Protein AF-A0A916K8A8-F1 (afdb_monomer)

Solvent-accessible surface area (backbone atoms only — not comparable to full-atom values): 7191 Å² total; per-residue (Å²): 126,72,66,60,60,49,51,48,56,54,50,53,50,51,51,52,51,52,52,49,54,54,52,52,52,56,24,55,77,69,72,49,72,82,40,69,67,57,55,52,51,51,42,49,50,52,21,52,49,33,42,47,67,52,49,64,78,39,65,62,61,50,69,34,73,69,28,44,50,48,52,54,56,27,52,56,50,29,48,55,53,44,55,52,49,47,51,51,50,50,52,51,47,57,72,73,46,74,82,50,99,59,81,53,70,63,57,57,50,50,48,53,50,50,59,57,33,42,44,25,52,44,39,31,57,49,50,68,73,78,107

Organism: NCBI:txid2048548

Sequence (131 aa):
MKKTFYVQGWILLCIAVIVFIIVTWTDVQTGNFLSKGNLLMLVILLGGGLQLFTWRNDERAKKDEMGKHIVYRSSLLSYRILVVALFALWLIDRHLYNRTNEFGNEMLFTGFCISLIILPAYQFILSKRYR

Foldseek 3Di:
DVVVVLVVLVVVLVVLVVVLVVVCVVCVVVVNNDDLVSLLSVLLSLLSVLQCVLCVPPVVCCVDPVNVVLLVVLVVVLVVVLVVLLVVLVVVQCVPVVDDPPSPPVSVSVSVSSSSRSRSVSSSVSSVVVD

Mean predicted aligned error: 10.13 Å

Secondary structure (DSSP, 8-state):
-HHHHHHHHHHHHHHHHHHHHHHHHHHHHTT-TT-HHHHHHHHHHHHHHHHHHHHTT-HHHHHSHHHHHHHHHHHHHHHHHHHHHHHHHHHHHHHH-TT--S--HHHHHHHHHHHHHHHHHHHHHHHHHH-

Structure (mmCIF, N/CA/C/O backbone):
data_AF-A0A916K8A8-F1
#
_entry.id   AF-A0A916K8A8-F1
#
loop_
_atom_site.group_PDB
_atom_site.id
_atom_site.type_symbol
_atom_site.label_atom_id
_atom_site.label_alt_id
_atom_site.label_comp_id
_atom_site.label_asym_id
_atom_site.label_entity_id
_atom_site.label_seq_id
_atom_site.pdbx_PDB_ins_code
_atom_site.Cartn_x
_atom_site.Cartn_y
_atom_site.Cartn_z
_atom_site.occupancy
_atom_site.B_iso_or_equiv
_atom_site.auth_seq_id
_atom_site.auth_comp_id
_atom_site.auth_asym_id
_atom_site.auth_atom_id
_atom_site.pdbx_PDB_model_num
ATOM 1 N N . MET A 1 1 ? -9.010 12.263 26.532 1.00 46.75 1 MET A N 1
ATOM 2 C CA . MET A 1 1 ? -7.947 11.466 25.872 1.00 46.75 1 MET A CA 1
ATOM 3 C C . MET A 1 1 ? -8.345 10.773 24.552 1.00 46.75 1 MET A C 1
ATOM 5 O O . MET A 1 1 ? -7.466 10.220 23.915 1.00 46.75 1 MET A O 1
ATOM 9 N N . LYS A 1 2 ? -9.614 10.789 24.089 1.00 44.16 2 LYS A N 1
ATOM 10 C CA . LYS A 1 2 ? -10.035 10.094 22.842 1.00 44.16 2 LYS A CA 1
ATOM 11 C C . LYS A 1 2 ? -9.853 10.900 21.542 1.00 44.16 2 LYS A C 1
ATOM 13 O O . LYS A 1 2 ? -9.603 10.317 20.496 1.00 44.16 2 LYS A O 1
ATOM 18 N N . LYS A 1 3 ? -9.963 12.235 21.591 1.00 50.09 3 LYS A N 1
ATOM 19 C CA . LYS A 1 3 ? -9.777 13.101 20.407 1.00 50.09 3 LYS A CA 1
ATOM 20 C C . LYS A 1 3 ? -8.312 13.195 19.964 1.00 50.09 3 LYS A C 1
ATOM 22 O O . LYS A 1 3 ? -8.050 13.306 18.777 1.00 50.09 3 LYS A O 1
ATOM 27 N N . THR A 1 4 ? -7.369 13.106 20.899 1.00 51.91 4 THR A N 1
ATOM 28 C CA . THR A 1 4 ? -5.930 13.259 20.637 1.00 51.91 4 THR A CA 1
ATOM 29 C C . THR A 1 4 ? -5.366 12.141 19.757 1.00 51.91 4 THR A C 1
ATOM 31 O O . THR A 1 4 ? -4.628 12.437 18.827 1.00 51.91 4 THR A O 1
ATOM 34 N N . PHE A 1 5 ? -5.784 10.888 19.962 1.00 55.44 5 PHE A N 1
ATOM 35 C CA . PHE A 1 5 ? -5.292 9.743 19.175 1.00 55.44 5 PHE A CA 1
ATOM 36 C C . PHE A 1 5 ? -5.865 9.700 17.743 1.00 55.44 5 PHE A C 1
ATOM 38 O O . PHE A 1 5 ? -5.195 9.290 16.798 1.00 55.44 5 PHE A O 1
ATOM 45 N N . TYR A 1 6 ? -7.102 10.179 17.560 1.00 59.34 6 TYR A N 1
ATOM 46 C CA . TYR A 1 6 ? -7.699 10.388 16.235 1.00 59.34 6 TYR A CA 1
ATOM 47 C C . TYR A 1 6 ? -6.943 11.468 15.455 1.00 59.34 6 TYR A C 1
ATOM 49 O O . TYR A 1 6 ? -6.569 11.265 14.303 1.00 59.34 6 TYR A O 1
ATOM 57 N N . VAL A 1 7 ? -6.673 12.596 16.113 1.00 63.94 7 VAL A N 1
ATOM 58 C CA . VAL A 1 7 ? -5.930 13.717 15.532 1.00 63.94 7 VAL A CA 1
ATOM 59 C C . VAL A 1 7 ? -4.502 13.290 15.164 1.00 63.94 7 VAL A C 1
ATOM 61 O O . VAL A 1 7 ? -4.040 13.636 14.086 1.00 63.94 7 VAL A O 1
ATOM 64 N N . GLN A 1 8 ? -3.845 12.447 15.967 1.00 70.44 8 GLN A N 1
ATOM 65 C CA . GLN A 1 8 ? -2.503 11.924 15.672 1.00 70.44 8 GLN A CA 1
ATOM 66 C C . GLN A 1 8 ? -2.433 11.074 14.391 1.00 70.44 8 GLN A C 1
ATOM 68 O O . GLN A 1 8 ? -1.524 11.275 13.591 1.00 70.44 8 GLN A O 1
ATOM 73 N N . GLY A 1 9 ? -3.390 10.167 14.154 1.00 72.31 9 GLY A N 1
ATOM 74 C CA . G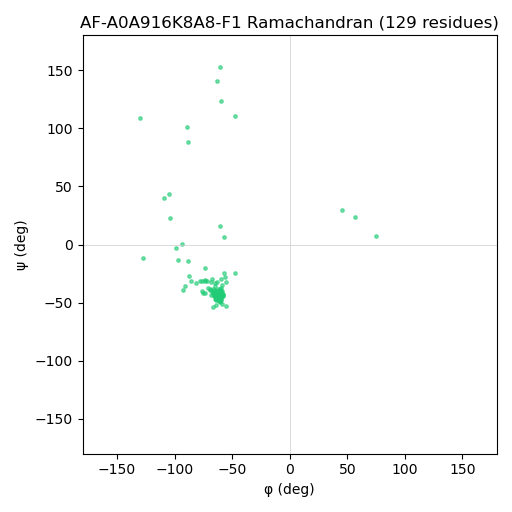LY A 1 9 ? -3.398 9.333 12.941 1.00 72.31 9 GLY A CA 1
ATOM 75 C C . GLY A 1 9 ? -3.599 10.143 11.655 1.00 72.31 9 GLY A C 1
ATOM 76 O O . GLY A 1 9 ? -2.911 9.920 10.661 1.00 72.31 9 GLY A O 1
ATOM 77 N N . TRP A 1 10 ? -4.490 11.135 11.695 1.00 74.88 10 TRP A N 1
ATOM 78 C CA . TRP A 1 10 ? -4.699 12.057 10.576 1.00 74.88 10 TRP A CA 1
ATOM 79 C C . TRP A 1 10 ? -3.517 13.001 10.362 1.00 74.88 10 TRP A C 1
ATOM 81 O O . TRP A 1 10 ? -3.139 13.231 9.220 1.00 74.88 10 TRP A O 1
ATOM 91 N N . ILE A 1 11 ? -2.892 13.498 11.436 1.00 81.00 11 ILE A N 1
ATOM 92 C CA . ILE A 1 11 ? -1.676 14.317 11.345 1.00 81.00 11 ILE A CA 1
ATOM 93 C C . ILE A 1 11 ? -0.553 13.532 10.665 1.00 81.00 11 ILE A C 1
ATOM 95 O O . ILE A 1 11 ? 0.070 14.057 9.748 1.00 81.00 11 ILE A O 1
ATOM 99 N N . LEU A 1 12 ? -0.319 12.276 11.057 1.00 82.00 12 LEU A N 1
ATOM 100 C CA . LEU A 1 12 ? 0.713 11.439 10.438 1.00 82.00 12 LEU A CA 1
ATOM 101 C C . LEU A 1 12 ? 0.440 11.192 8.951 1.00 82.00 12 LEU A C 1
ATOM 103 O O . LEU A 1 12 ? 1.366 11.267 8.147 1.00 82.00 12 LEU A O 1
ATOM 107 N N . LEU A 1 13 ? -0.820 10.958 8.570 1.00 82.25 13 LEU A N 1
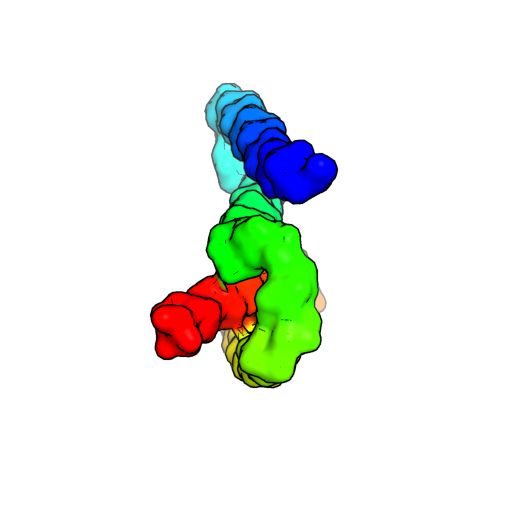ATOM 108 C CA . LEU A 1 13 ? -1.185 10.808 7.163 1.00 82.25 13 LEU A CA 1
ATOM 109 C C . LEU A 1 13 ? -0.982 12.114 6.384 1.00 82.25 13 LEU A C 1
ATOM 111 O O . LEU A 1 13 ? -0.412 12.084 5.299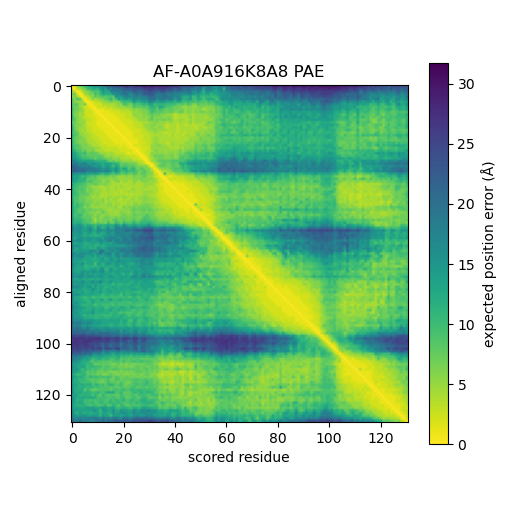 1.00 82.25 13 LEU A O 1
ATOM 115 N N . CYS A 1 14 ? -1.377 13.261 6.941 1.00 82.38 14 CYS A N 1
ATOM 116 C CA . CYS A 1 14 ? -1.137 14.564 6.320 1.00 82.38 14 CYS A CA 1
ATOM 117 C C . CYS A 1 14 ? 0.360 14.842 6.139 1.00 82.38 14 CYS A C 1
ATOM 119 O O . CYS A 1 14 ? 0.767 15.285 5.070 1.00 82.38 14 CYS A O 1
ATOM 121 N N . ILE A 1 15 ? 1.187 14.531 7.143 1.00 86.44 15 ILE A N 1
ATOM 122 C CA . ILE A 1 15 ? 2.649 14.646 7.045 1.00 86.44 15 ILE A CA 1
ATOM 123 C C . ILE A 1 15 ? 3.170 13.749 5.918 1.00 86.44 15 ILE A C 1
ATOM 125 O O . ILE A 1 15 ? 3.921 14.218 5.069 1.00 86.44 15 ILE A O 1
ATOM 129 N N . ALA A 1 16 ? 2.736 12.488 5.857 1.00 83.12 16 ALA A N 1
ATOM 130 C CA . ALA A 1 16 ? 3.157 11.562 4.808 1.00 83.12 16 ALA A CA 1
ATOM 131 C C . ALA A 1 16 ? 2.762 12.046 3.398 1.00 83.12 16 ALA A C 1
ATOM 133 O O . ALA A 1 16 ? 3.555 11.919 2.466 1.00 83.12 16 ALA A O 1
ATOM 134 N N . VAL A 1 17 ? 1.577 12.650 3.240 1.00 85.31 17 VAL A N 1
ATOM 135 C CA . VAL A 1 17 ? 1.131 13.252 1.970 1.00 85.31 17 VAL A CA 1
ATOM 136 C C . VAL A 1 17 ? 1.988 14.462 1.598 1.00 85.31 17 VAL A C 1
ATOM 138 O O . VAL A 1 17 ? 2.383 14.591 0.444 1.00 85.31 17 VAL A O 1
ATOM 141 N N . ILE A 1 18 ? 2.324 15.327 2.559 1.00 86.25 18 ILE A N 1
ATOM 142 C CA . ILE A 1 18 ? 3.192 16.488 2.314 1.00 86.25 18 ILE A CA 1
ATOM 143 C C . ILE A 1 18 ? 4.578 16.030 1.852 1.00 86.25 18 ILE A C 1
ATOM 145 O O . ILE A 1 18 ? 5.087 16.543 0.858 1.00 86.25 18 ILE A O 1
ATOM 149 N N . VAL A 1 19 ? 5.167 15.031 2.516 1.00 86.50 19 VAL A N 1
ATOM 150 C CA . VAL A 1 19 ? 6.461 14.465 2.100 1.00 86.50 19 VAL A CA 1
ATOM 151 C C . VAL A 1 19 ? 6.363 13.882 0.688 1.00 86.50 19 VAL A C 1
ATOM 153 O O . VAL A 1 19 ? 7.247 14.128 -0.126 1.00 86.50 19 VAL A O 1
ATOM 156 N N . PHE A 1 20 ? 5.275 13.182 0.354 1.00 85.31 20 PHE A N 1
ATOM 157 C CA . PHE A 1 20 ? 5.068 12.648 -0.996 1.00 85.31 20 PHE A CA 1
ATOM 158 C C . PHE A 1 20 ? 4.979 13.748 -2.061 1.00 85.31 20 PHE A C 1
ATOM 160 O O . PHE A 1 20 ? 5.567 13.614 -3.132 1.00 85.31 20 PHE A O 1
ATOM 167 N N . ILE A 1 21 ? 4.300 14.859 -1.768 1.00 83.75 21 ILE A N 1
ATOM 168 C CA . ILE A 1 21 ? 4.228 16.014 -2.676 1.00 83.75 21 ILE A CA 1
ATOM 169 C C . ILE A 1 21 ? 5.619 16.626 -2.883 1.00 83.75 21 ILE A C 1
ATOM 171 O O . ILE A 1 21 ? 5.978 16.950 -4.009 1.00 83.75 21 ILE A O 1
ATOM 175 N N . ILE A 1 22 ? 6.425 16.744 -1.824 1.00 84.62 22 ILE A N 1
ATOM 176 C CA . ILE A 1 22 ? 7.789 17.285 -1.921 1.00 84.62 22 ILE A CA 1
ATOM 177 C C . ILE A 1 22 ? 8.673 16.378 -2.787 1.00 84.62 22 ILE A C 1
ATOM 179 O O . ILE A 1 22 ? 9.345 16.873 -3.688 1.00 84.62 22 ILE A O 1
ATOM 183 N N . VAL A 1 23 ? 8.640 15.063 -2.556 1.00 82.44 23 VAL A N 1
ATOM 184 C CA . VAL A 1 23 ? 9.445 14.086 -3.312 1.00 82.44 23 VAL A CA 1
ATOM 185 C C . VAL A 1 23 ? 9.016 14.023 -4.780 1.00 82.44 23 VAL A C 1
ATOM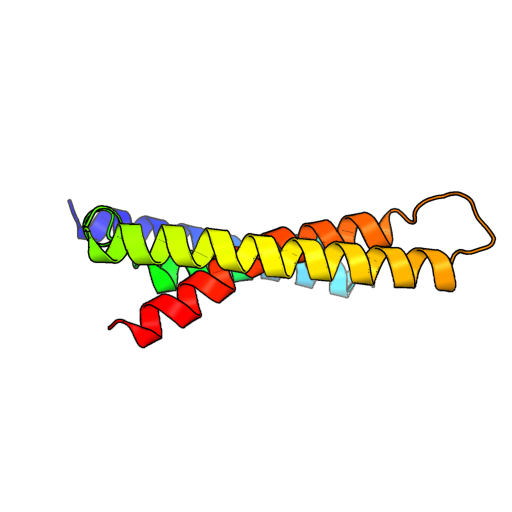 187 O O . VAL A 1 23 ? 9.848 14.057 -5.683 1.00 82.44 23 VAL A O 1
ATOM 190 N N . THR A 1 24 ? 7.711 13.996 -5.052 1.00 80.69 24 THR A N 1
ATOM 191 C CA . THR A 1 24 ? 7.216 14.008 -6.438 1.00 80.69 24 THR A CA 1
ATOM 192 C C . THR A 1 24 ? 7.562 15.312 -7.148 1.00 80.69 24 THR A C 1
ATOM 194 O O . THR A 1 24 ? 7.914 15.288 -8.324 1.00 80.69 24 THR A O 1
ATOM 197 N N . TRP A 1 25 ? 7.542 16.443 -6.441 1.00 80.94 25 TRP A N 1
ATOM 198 C CA . TRP A 1 25 ? 7.978 17.723 -6.989 1.00 80.94 25 TRP A CA 1
ATOM 199 C C . TRP A 1 25 ? 9.466 17.724 -7.360 1.00 80.94 25 TRP A C 1
ATOM 201 O O . TRP A 1 25 ? 9.821 18.168 -8.452 1.00 80.94 25 TRP A O 1
ATOM 211 N N . THR A 1 26 ? 10.341 17.194 -6.499 1.00 81.31 26 THR A N 1
ATOM 212 C CA . THR A 1 26 ? 11.778 17.080 -6.810 1.00 81.31 26 THR A CA 1
ATOM 213 C C . THR A 1 26 ? 12.048 16.126 -7.973 1.00 81.31 26 THR A C 1
ATOM 215 O O . THR A 1 26 ? 12.941 16.378 -8.786 1.00 81.31 26 THR A O 1
ATOM 218 N N . ASP A 1 27 ? 11.239 15.077 -8.107 1.00 80.06 27 ASP A N 1
ATOM 219 C CA . ASP A 1 27 ? 11.384 14.074 -9.165 1.00 80.06 27 ASP A CA 1
ATOM 220 C C . ASP A 1 27 ? 10.881 14.564 -10.529 1.00 80.06 27 ASP A C 1
ATOM 222 O O . ASP A 1 27 ? 11.453 14.211 -11.561 1.00 80.06 27 ASP A O 1
ATOM 226 N N . VAL A 1 28 ? 9.865 15.436 -10.554 1.00 77.56 28 VAL A N 1
ATOM 227 C CA . VAL A 1 28 ? 9.447 16.147 -11.777 1.00 77.56 28 VAL A CA 1
ATOM 228 C C . VAL A 1 28 ? 10.582 17.029 -12.296 1.00 77.56 28 VAL A C 1
ATOM 230 O O . VAL A 1 28 ? 10.857 17.027 -13.493 1.00 77.56 28 VAL A O 1
ATOM 233 N N . GLN A 1 29 ? 11.274 17.742 -11.405 1.00 79.75 29 GLN A N 1
ATOM 234 C CA . GLN A 1 29 ? 12.389 18.624 -11.778 1.00 79.75 29 GLN A CA 1
ATOM 235 C C . GLN A 1 29 ? 13.606 17.848 -12.307 1.00 79.75 29 GLN A C 1
ATOM 237 O O . GLN A 1 29 ? 14.348 18.353 -13.143 1.00 79.75 29 GLN A O 1
ATOM 242 N N . THR A 1 30 ? 13.806 16.611 -11.847 1.00 77.81 30 THR A N 1
ATOM 243 C CA . THR A 1 30 ? 14.908 15.734 -12.284 1.00 77.81 30 THR A CA 1
ATOM 244 C C . THR A 1 30 ? 14.536 14.791 -13.432 1.00 77.81 30 THR A C 1
ATOM 246 O O . THR A 1 30 ? 15.386 14.030 -13.889 1.00 77.81 30 THR A O 1
ATOM 249 N N . GLY A 1 31 ? 13.295 14.840 -13.934 1.00 72.19 31 GLY A N 1
ATOM 250 C CA . GLY A 1 31 ? 12.826 14.009 -15.050 1.00 72.19 31 GLY A CA 1
ATOM 251 C C . GLY A 1 31 ? 12.550 12.540 -14.695 1.00 72.19 31 GLY A C 1
ATOM 252 O O . GLY A 1 31 ? 12.249 11.748 -15.584 1.00 72.19 31 GLY A O 1
ATOM 253 N N . ASN A 1 32 ? 12.597 12.170 -13.411 1.00 69.88 32 ASN A N 1
ATOM 254 C CA . ASN A 1 32 ? 12.451 10.796 -12.910 1.00 69.88 32 ASN A CA 1
ATOM 255 C C . ASN A 1 32 ? 11.075 10.547 -12.267 1.00 69.88 32 ASN A C 1
ATOM 257 O O . ASN A 1 32 ? 10.956 9.911 -11.221 1.00 69.88 32 ASN A O 1
ATOM 261 N N . PHE A 1 33 ? 10.010 11.027 -12.911 1.00 60.09 33 PHE A N 1
ATOM 262 C CA . PHE A 1 33 ? 8.645 11.015 -12.368 1.00 60.09 33 PHE A CA 1
ATOM 263 C C . PHE A 1 33 ? 8.128 9.616 -11.956 1.00 60.09 33 PHE A C 1
ATOM 265 O O . PHE A 1 33 ? 7.317 9.504 -11.037 1.00 60.09 33 PHE A O 1
ATOM 272 N N . LEU A 1 34 ? 8.621 8.541 -12.587 1.00 66.44 34 LEU A N 1
ATOM 273 C CA . LEU A 1 34 ? 8.197 7.150 -12.354 1.00 66.44 34 LEU A CA 1
ATOM 274 C C . LEU A 1 34 ? 9.254 6.298 -11.634 1.00 66.44 34 LEU A C 1
ATOM 276 O O . LEU A 1 34 ? 9.445 5.123 -11.948 1.00 66.44 34 LEU A O 1
ATOM 280 N N . SER A 1 35 ? 9.949 6.868 -10.649 1.00 76.19 35 SER A N 1
ATOM 281 C CA . SER A 1 35 ? 10.813 6.074 -9.773 1.00 76.19 35 SER A CA 1
ATOM 282 C C . SER A 1 35 ? 10.002 5.052 -8.962 1.00 76.19 35 SER A C 1
ATOM 284 O O . SER A 1 35 ? 8.923 5.353 -8.440 1.00 76.19 35 SER A O 1
ATOM 286 N N . LYS A 1 36 ? 10.543 3.837 -8.788 1.00 74.50 36 LYS A N 1
ATOM 287 C CA . LYS A 1 36 ? 9.928 2.774 -7.965 1.00 74.50 36 LYS A CA 1
ATOM 288 C C . LYS A 1 36 ? 9.651 3.241 -6.534 1.00 74.50 36 LYS A C 1
ATOM 290 O O . LYS A 1 36 ? 8.663 2.831 -5.932 1.00 74.50 36 LYS A O 1
ATOM 295 N N . GLY A 1 37 ? 10.488 4.136 -6.004 1.00 76.75 37 GLY A N 1
ATOM 296 C CA . GLY A 1 37 ? 10.285 4.737 -4.684 1.00 76.75 37 GLY A CA 1
ATOM 297 C C . GLY A 1 37 ? 8.953 5.484 -4.574 1.00 76.75 37 GLY A C 1
ATOM 298 O O . GLY A 1 37 ? 8.211 5.273 -3.615 1.00 76.75 37 GLY A O 1
ATOM 299 N N . ASN A 1 38 ? 8.594 6.268 -5.593 1.00 78.50 38 ASN A N 1
ATOM 300 C CA . ASN A 1 38 ? 7.341 7.030 -5.614 1.00 78.50 38 ASN A CA 1
ATOM 301 C C . ASN A 1 38 ? 6.124 6.115 -5.702 1.00 78.50 38 ASN A C 1
ATOM 303 O O . ASN A 1 38 ? 5.134 6.337 -5.006 1.00 78.50 38 ASN A O 1
ATOM 307 N N . LEU A 1 39 ? 6.211 5.056 -6.513 1.00 79.31 39 LEU A N 1
ATOM 308 C CA . LEU A 1 39 ? 5.152 4.050 -6.609 1.00 79.31 39 LEU A CA 1
ATOM 309 C C . LEU A 1 39 ? 4.925 3.357 -5.263 1.00 79.31 39 LEU A C 1
ATOM 311 O O . LEU A 1 39 ? 3.787 3.237 -4.814 1.00 79.31 39 LEU A O 1
ATOM 315 N N . LEU A 1 40 ? 5.999 2.956 -4.581 1.00 80.50 40 LEU A N 1
ATOM 316 C CA . LEU A 1 40 ? 5.905 2.317 -3.270 1.00 80.50 40 LEU A CA 1
ATOM 317 C C . LEU A 1 40 ? 5.329 3.276 -2.217 1.00 80.50 40 LEU A C 1
ATOM 319 O O . LEU A 1 40 ? 4.460 2.884 -1.438 1.00 80.50 40 LEU A O 1
ATOM 323 N N . MET A 1 41 ? 5.749 4.543 -2.218 1.00 79.94 41 MET A N 1
ATOM 324 C CA . MET A 1 41 ? 5.229 5.553 -1.294 1.00 79.94 41 MET A CA 1
ATOM 325 C C . MET A 1 41 ? 3.732 5.824 -1.514 1.00 79.94 41 MET A C 1
ATOM 327 O O . MET A 1 41 ? 2.974 5.916 -0.546 1.00 79.94 41 MET A O 1
ATOM 331 N N . LEU A 1 42 ? 3.282 5.866 -2.772 1.00 82.00 42 LEU A N 1
ATOM 332 C CA . LEU A 1 42 ? 1.868 6.001 -3.130 1.00 82.00 42 LEU A CA 1
ATOM 333 C C . LEU A 1 42 ? 1.039 4.796 -2.657 1.00 82.00 42 LEU A C 1
ATOM 335 O O . LEU A 1 42 ? -0.041 4.965 -2.091 1.00 82.00 42 LEU A O 1
ATOM 339 N N . VAL A 1 43 ? 1.561 3.580 -2.834 1.00 82.38 43 VAL A N 1
ATOM 340 C CA . VAL A 1 43 ? 0.937 2.329 -2.370 1.00 82.38 43 VAL A CA 1
ATOM 341 C C . VAL A 1 43 ? 0.757 2.336 -0.849 1.00 82.38 43 VAL A C 1
ATOM 343 O O . VAL A 1 43 ? -0.322 1.998 -0.356 1.00 82.38 43 VAL A O 1
ATOM 346 N N . ILE A 1 44 ? 1.777 2.768 -0.101 1.00 81.25 44 ILE A N 1
ATOM 347 C CA . ILE A 1 44 ? 1.711 2.889 1.362 1.00 81.25 44 ILE A CA 1
ATOM 348 C C . ILE A 1 44 ? 0.691 3.951 1.781 1.00 81.25 44 ILE A C 1
ATOM 350 O O . ILE A 1 44 ? -0.102 3.701 2.690 1.00 81.25 44 ILE A O 1
ATOM 354 N N . LEU A 1 45 ? 0.671 5.111 1.119 1.00 84.06 45 LEU A N 1
ATOM 355 C CA . LEU A 1 45 ? -0.292 6.178 1.405 1.00 84.06 45 LEU A CA 1
ATOM 356 C C . LEU A 1 45 ? -1.736 5.723 1.187 1.00 84.06 45 LEU A C 1
ATOM 358 O O . LEU A 1 45 ? -2.589 5.947 2.048 1.00 84.06 45 LEU A O 1
ATOM 362 N N . LEU A 1 46 ? -2.006 5.042 0.072 1.00 80.75 46 LEU A N 1
ATOM 363 C CA . LEU A 1 46 ? -3.326 4.489 -0.222 1.00 80.75 46 LEU A CA 1
ATOM 364 C C . LEU A 1 46 ? -3.719 3.410 0.789 1.00 80.75 46 LEU A C 1
ATOM 366 O O . LEU A 1 46 ? -4.817 3.461 1.345 1.00 80.75 46 LEU A O 1
ATOM 370 N N . GLY A 1 47 ? -2.823 2.462 1.073 1.00 80.88 47 GLY A N 1
ATOM 371 C CA . GLY A 1 47 ? -3.072 1.400 2.045 1.00 80.88 47 GLY A CA 1
ATOM 372 C C . GLY A 1 47 ? -3.339 1.945 3.451 1.00 80.88 47 GLY A C 1
ATOM 373 O O . GLY A 1 47 ? -4.338 1.587 4.077 1.00 80.88 47 GLY A O 1
ATOM 374 N N . GLY A 1 48 ? -2.492 2.860 3.925 1.00 78.12 48 GLY A N 1
ATOM 375 C CA . GLY A 1 48 ? -2.630 3.508 5.230 1.00 78.12 48 GLY A CA 1
ATOM 376 C C . GLY A 1 48 ? -3.887 4.373 5.333 1.00 78.12 48 GLY A C 1
ATOM 377 O O . GLY A 1 48 ? -4.606 4.300 6.332 1.00 78.12 48 GLY A O 1
ATOM 378 N N . GLY A 1 49 ? -4.212 5.129 4.280 1.00 77.31 49 GLY A N 1
ATOM 379 C CA . GLY A 1 49 ? -5.443 5.913 4.206 1.00 77.31 49 GLY A CA 1
ATOM 380 C C . GLY A 1 49 ? -6.689 5.042 4.305 1.00 77.31 49 GLY A C 1
ATOM 381 O O . GLY A 1 49 ? -7.555 5.297 5.142 1.00 77.31 49 GLY A O 1
ATOM 382 N N . LEU A 1 50 ? -6.754 3.960 3.529 1.00 77.19 50 LEU A N 1
ATOM 383 C CA . LEU A 1 50 ? -7.872 3.016 3.571 1.00 77.19 50 LEU A CA 1
ATOM 384 C C . LEU A 1 50 ? -8.042 2.383 4.959 1.00 77.19 50 LEU A C 1
ATOM 386 O O . LEU A 1 50 ? -9.172 2.269 5.436 1.00 77.19 50 LEU A O 1
ATOM 390 N N . GLN A 1 51 ? -6.954 2.032 5.654 1.00 75.19 51 GLN A N 1
ATOM 391 C CA . GLN A 1 51 ? -7.039 1.512 7.028 1.00 75.19 51 GLN A CA 1
ATOM 392 C C . GLN A 1 51 ? -7.571 2.549 8.019 1.00 75.19 51 GLN A C 1
ATOM 394 O O . GLN A 1 51 ? -8.438 2.223 8.837 1.00 75.19 51 GLN A O 1
ATOM 399 N N . LEU A 1 52 ? -7.085 3.791 7.938 1.00 74.12 52 LEU A N 1
ATOM 400 C CA . LEU A 1 52 ? -7.537 4.882 8.802 1.00 74.12 52 LEU A CA 1
ATOM 401 C C . LEU A 1 52 ? -9.011 5.222 8.559 1.00 74.12 52 LEU A C 1
ATOM 403 O O . LEU A 1 52 ? -9.748 5.429 9.523 1.00 74.12 52 LEU A O 1
ATOM 407 N N . PHE A 1 53 ? -9.470 5.202 7.306 1.00 72.25 53 PHE A N 1
ATOM 408 C CA . PHE A 1 53 ? -10.883 5.377 6.967 1.00 72.25 53 PHE A CA 1
ATOM 409 C C . PHE A 1 53 ? -11.759 4.220 7.460 1.00 72.25 53 PHE A C 1
ATOM 411 O O . PHE A 1 53 ? -12.847 4.462 7.981 1.00 72.25 53 PHE A O 1
ATOM 418 N N . THR A 1 54 ? -11.285 2.980 7.317 1.00 67.62 54 THR A N 1
ATOM 419 C CA . THR A 1 54 ? -12.027 1.764 7.690 1.00 67.62 54 THR A CA 1
ATOM 420 C C . THR A 1 54 ? -12.289 1.698 9.188 1.00 67.62 54 THR A C 1
ATOM 422 O O . THR A 1 54 ? -13.422 1.509 9.624 1.00 67.62 54 THR A O 1
ATOM 425 N N . TRP A 1 55 ? -11.239 1.852 9.993 1.00 66.25 55 TRP A N 1
ATOM 426 C CA . TRP A 1 55 ? -11.335 1.628 11.435 1.00 66.25 55 TRP A CA 1
ATOM 427 C C . TRP A 1 55 ? -11.535 2.914 12.223 1.00 66.25 55 TRP A C 1
ATOM 429 O O . TRP A 1 55 ? -11.859 2.849 13.404 1.00 66.25 55 TRP A O 1
ATOM 439 N N . ARG A 1 56 ? -11.327 4.085 11.604 1.00 61.94 56 ARG A N 1
ATOM 440 C CA . ARG A 1 56 ? -11.419 5.411 12.241 1.00 61.94 56 ARG A CA 1
ATOM 441 C C . ARG A 1 56 ? -10.707 5.483 13.605 1.00 61.94 56 ARG A C 1
ATOM 443 O O . ARG A 1 56 ? -11.101 6.250 14.481 1.00 61.94 56 ARG A O 1
ATOM 450 N N . ASN A 1 57 ? -9.660 4.667 13.755 1.00 60.53 57 ASN A N 1
ATOM 451 C CA . ASN A 1 57 ? -8.876 4.424 14.967 1.00 60.53 57 ASN A CA 1
ATOM 452 C C . ASN A 1 57 ? -9.672 3.939 16.204 1.00 60.53 57 ASN A C 1
ATOM 454 O O . ASN A 1 57 ? -9.233 4.114 17.340 1.00 60.53 57 ASN A O 1
ATOM 458 N N . ASP A 1 58 ? -10.845 3.330 16.001 1.00 62.88 58 ASP A N 1
ATOM 459 C CA . ASP A 1 58 ? -11.650 2.735 17.066 1.00 62.88 58 ASP A CA 1
ATOM 460 C C . ASP A 1 58 ? -11.232 1.276 17.305 1.00 62.88 58 ASP A C 1
ATOM 462 O O . ASP A 1 58 ? -11.769 0.325 16.731 1.00 62.88 58 ASP A O 1
ATOM 466 N N . GLU A 1 59 ? -10.239 1.086 18.179 1.00 62.47 59 GLU A N 1
ATOM 467 C CA . GLU A 1 59 ? -9.802 -0.251 18.595 1.00 62.47 59 GLU A CA 1
ATOM 468 C C . GLU A 1 59 ? -10.929 -1.091 19.210 1.00 62.47 59 GLU A C 1
ATOM 470 O O . GLU A 1 59 ? -10.847 -2.319 19.179 1.00 62.47 59 GLU A O 1
ATOM 475 N N . ARG A 1 60 ? -11.978 -0.470 19.771 1.00 58.81 60 ARG A N 1
ATOM 476 C CA . ARG A 1 60 ? -13.104 -1.216 20.348 1.00 58.81 60 ARG A CA 1
ATOM 477 C C . ARG A 1 60 ? -14.000 -1.767 19.253 1.00 58.81 60 ARG A C 1
ATOM 479 O O . ARG A 1 60 ? -14.328 -2.943 19.319 1.00 58.81 60 ARG A O 1
ATOM 486 N N . ALA A 1 61 ? -14.279 -0.983 18.211 1.00 61.25 61 ALA A N 1
ATOM 487 C CA . ALA A 1 61 ? -14.981 -1.471 17.022 1.00 61.25 61 ALA A CA 1
ATOM 488 C C . ALA A 1 61 ? -14.219 -2.614 16.327 1.00 61.25 61 ALA A C 1
ATOM 490 O O . ALA A 1 61 ? -14.830 -3.502 15.743 1.00 61.25 61 ALA A O 1
ATOM 491 N N . LYS A 1 62 ? -12.882 -2.633 16.429 1.00 57.31 62 LYS A N 1
ATOM 492 C CA . LYS A 1 62 ? -12.041 -3.732 15.927 1.00 57.31 62 LYS A CA 1
ATOM 493 C C . LYS A 1 62 ? -12.037 -4.972 16.834 1.00 57.31 62 LYS A C 1
ATOM 495 O O . LYS A 1 62 ? -11.869 -6.084 16.338 1.00 57.31 62 LYS A O 1
ATOM 500 N N . LYS A 1 63 ? -12.188 -4.790 18.152 1.00 60.38 63 LYS A N 1
ATOM 501 C CA . LYS A 1 63 ? -12.215 -5.868 19.162 1.00 60.38 63 LYS A CA 1
ATOM 502 C C . LYS A 1 63 ? -13.612 -6.447 19.404 1.00 60.38 63 LYS A C 1
ATOM 504 O O . LYS A 1 63 ? -13.695 -7.522 19.999 1.00 60.38 63 LYS A O 1
ATOM 509 N N . ASP A 1 64 ? -14.651 -5.763 18.936 1.00 71.44 64 ASP A N 1
ATOM 510 C CA . ASP A 1 64 ? -16.030 -6.243 18.901 1.00 71.44 64 ASP A CA 1
ATOM 511 C C . ASP A 1 64 ? -16.152 -7.516 18.045 1.00 71.44 64 ASP A C 1
ATOM 513 O O . ASP A 1 64 ? -15.354 -7.743 17.130 1.00 71.44 64 ASP A O 1
ATOM 517 N N . GLU A 1 65 ? -17.139 -8.362 18.332 1.00 70.88 65 GLU A N 1
ATOM 518 C CA . GLU A 1 65 ? -17.324 -9.650 17.654 1.00 70.88 65 GLU A CA 1
ATOM 519 C C . GLU A 1 65 ? -17.530 -9.468 16.145 1.00 70.88 65 GLU A C 1
ATOM 521 O O . GLU A 1 65 ? -16.902 -10.158 15.336 1.00 70.88 65 GLU A O 1
ATOM 526 N N . MET A 1 66 ? -18.310 -8.455 15.754 1.00 66.62 66 MET A N 1
ATOM 527 C CA . MET A 1 66 ? -18.479 -8.070 14.351 1.00 66.62 66 MET A CA 1
ATOM 528 C C . MET A 1 66 ? -17.173 -7.559 13.726 1.00 66.62 66 MET A C 1
ATOM 530 O O . MET A 1 66 ? -16.847 -7.926 12.596 1.00 66.62 66 MET A O 1
ATOM 534 N N . GLY A 1 67 ? -16.379 -6.777 14.462 1.00 66.44 67 GLY A N 1
ATOM 535 C CA . GLY A 1 67 ? -15.069 -6.299 14.015 1.00 66.44 67 GLY A CA 1
ATOM 536 C C . GLY A 1 67 ? -14.077 -7.433 13.767 1.00 66.44 67 GLY A C 1
ATOM 537 O O . GLY A 1 67 ? -13.436 -7.481 12.714 1.00 66.44 67 GLY A O 1
ATOM 538 N N . LYS A 1 68 ? -14.002 -8.401 14.688 1.00 69.62 68 LYS A N 1
ATOM 539 C CA . LYS A 1 68 ? -13.180 -9.611 14.536 1.00 69.62 68 LYS A CA 1
ATOM 540 C C . LYS A 1 68 ? -13.614 -10.443 13.335 1.00 69.62 68 LYS A C 1
ATOM 542 O O . LYS A 1 68 ? -12.758 -10.893 12.573 1.00 69.62 68 LYS A O 1
ATOM 547 N N . HIS A 1 69 ? -14.921 -10.602 13.131 1.00 73.44 69 HIS A N 1
ATOM 548 C CA . HIS A 1 69 ? -15.454 -11.326 11.981 1.00 73.44 69 HIS A CA 1
ATOM 549 C C . HIS A 1 69 ? -15.104 -10.632 10.653 1.00 73.44 69 HIS A C 1
ATOM 551 O O . HIS A 1 69 ? -14.683 -11.292 9.702 1.00 73.44 69 HIS A O 1
ATOM 557 N N . ILE A 1 70 ? -15.193 -9.298 10.591 1.00 71.88 70 ILE A N 1
ATOM 558 C CA . ILE A 1 70 ? -14.792 -8.506 9.418 1.00 71.88 70 ILE A CA 1
ATOM 559 C C . ILE A 1 70 ? -13.295 -8.663 9.142 1.00 71.88 70 ILE A C 1
ATOM 561 O O . ILE A 1 70 ? -12.921 -8.947 8.004 1.00 71.88 70 ILE A O 1
ATOM 565 N N . VAL A 1 71 ? -12.439 -8.538 10.163 1.00 74.25 71 VAL A N 1
ATOM 566 C CA . VAL A 1 71 ? -10.986 -8.719 10.009 1.00 74.25 71 VAL A CA 1
ATOM 567 C C . VAL A 1 71 ? -10.679 -10.118 9.488 1.00 74.25 71 VAL A C 1
ATOM 569 O O . VAL A 1 71 ? -10.005 -10.230 8.469 1.00 74.25 71 VAL A O 1
ATOM 572 N N . TYR A 1 72 ? -11.221 -11.164 10.112 1.00 75.62 72 TYR A N 1
ATOM 573 C CA . TYR A 1 72 ? -10.968 -12.553 9.726 1.00 75.62 72 TYR A CA 1
ATOM 574 C C . TYR A 1 72 ? -11.449 -12.876 8.304 1.00 75.62 72 TYR A C 1
ATOM 576 O O . TYR A 1 72 ? -10.723 -13.461 7.498 1.00 75.62 72 TYR A O 1
ATOM 584 N N . ARG A 1 73 ? -12.669 -12.456 7.952 1.00 74.69 73 ARG A N 1
ATOM 585 C CA . ARG A 1 73 ? -13.216 -12.684 6.609 1.00 74.69 73 ARG A CA 1
ATOM 586 C C . ARG A 1 73 ? -12.439 -11.901 5.556 1.00 74.69 73 ARG A C 1
ATOM 588 O O . ARG A 1 73 ? -12.207 -12.408 4.458 1.00 74.69 73 ARG A O 1
ATOM 595 N N . SER A 1 74 ? -12.024 -10.681 5.898 1.00 72.94 74 SER A N 1
ATOM 596 C CA . SER A 1 74 ? -11.238 -9.843 5.002 1.00 72.94 74 SER A CA 1
ATOM 597 C C . SER A 1 74 ? -9.847 -10.408 4.744 1.00 72.94 74 SER A C 1
ATOM 599 O O . SER A 1 74 ? -9.438 -10.427 3.590 1.00 72.94 74 SER A O 1
ATOM 601 N N . SER A 1 75 ? -9.165 -10.930 5.769 1.00 71.81 75 SER A N 1
ATOM 602 C CA . SER A 1 75 ? -7.828 -11.510 5.637 1.00 71.81 75 SER A CA 1
ATOM 603 C C . SER A 1 75 ? -7.843 -12.820 4.852 1.00 71.81 75 SER A C 1
ATOM 605 O O . SER A 1 75 ? -6.969 -13.047 4.016 1.00 71.81 75 SER A O 1
ATOM 607 N N . LEU A 1 76 ? -8.864 -13.661 5.050 1.00 74.25 76 LEU A N 1
ATOM 608 C CA . LEU A 1 76 ? -9.015 -14.897 4.282 1.00 74.25 76 LEU A CA 1
ATOM 609 C C . LEU A 1 76 ? -9.234 -14.612 2.790 1.00 74.25 76 LEU A C 1
ATOM 611 O O . LEU A 1 76 ? -8.619 -15.259 1.939 1.00 74.25 76 LEU A O 1
ATOM 615 N N . LEU A 1 77 ? -10.100 -13.648 2.455 1.00 75.38 77 LEU A N 1
ATOM 616 C CA . LEU A 1 77 ? -10.348 -13.325 1.053 1.00 75.38 77 LEU A CA 1
ATOM 617 C C . LEU A 1 77 ? -9.175 -12.568 0.427 1.00 75.38 77 LEU A C 1
ATOM 619 O O . LEU A 1 77 ? -8.783 -12.885 -0.693 1.00 75.38 77 LEU A O 1
ATOM 623 N N . SER A 1 78 ? -8.582 -11.617 1.151 1.00 77.12 78 SER A N 1
ATOM 624 C CA . SER A 1 78 ? -7.412 -10.878 0.681 1.00 77.12 78 SER A CA 1
ATOM 625 C C . SER A 1 78 ? -6.255 -11.827 0.378 1.00 77.12 78 SER A C 1
ATOM 627 O O . SER A 1 78 ? -5.599 -11.681 -0.646 1.00 77.12 78 SER A O 1
ATOM 629 N N . TYR A 1 79 ? -6.055 -12.855 1.210 1.00 78.31 79 TYR A N 1
ATOM 630 C CA . TYR A 1 79 ? -5.068 -13.901 0.959 1.00 78.31 79 TYR A CA 1
ATOM 631 C C . TYR A 1 79 ? -5.369 -14.683 -0.326 1.00 78.31 79 TYR A C 1
ATOM 633 O O . TYR A 1 79 ? -4.484 -14.848 -1.160 1.00 78.31 79 TYR A O 1
ATOM 641 N N . ARG A 1 80 ? -6.621 -15.111 -0.544 1.00 75.88 80 ARG A N 1
ATOM 642 C CA . ARG A 1 80 ? -7.002 -15.821 -1.780 1.00 75.88 80 ARG A CA 1
ATOM 643 C C . ARG A 1 80 ? -6.768 -14.974 -3.031 1.00 75.88 80 ARG A C 1
ATOM 645 O O . ARG A 1 80 ? -6.219 -15.478 -4.004 1.00 75.88 80 ARG A O 1
ATOM 652 N N . 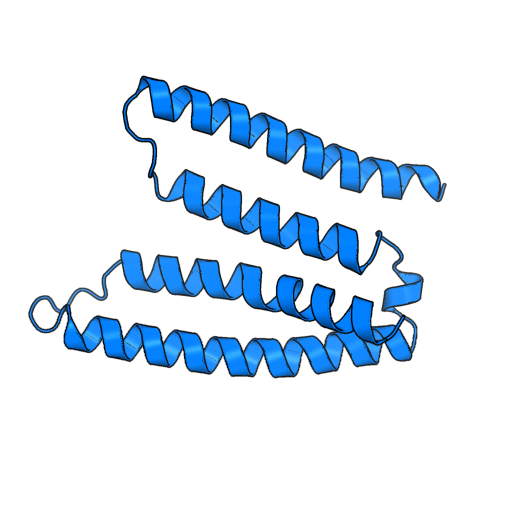ILE A 1 81 ? -7.150 -13.697 -2.997 1.00 81.31 81 ILE A N 1
ATOM 653 C CA . ILE A 1 81 ? -6.934 -12.771 -4.119 1.00 81.31 81 ILE A CA 1
ATOM 654 C C . ILE A 1 81 ? -5.435 -12.564 -4.347 1.00 81.31 81 ILE A C 1
ATOM 656 O O . ILE A 1 81 ? -4.989 -12.586 -5.489 1.00 81.31 81 ILE A O 1
ATOM 660 N N . LEU A 1 82 ? -4.652 -12.418 -3.275 1.00 82.62 82 LEU A N 1
ATOM 661 C CA . LEU A 1 82 ? -3.205 -12.253 -3.366 1.00 82.62 82 LEU A CA 1
ATOM 662 C C . LEU A 1 82 ? -2.535 -13.464 -4.019 1.00 82.62 82 LEU A C 1
ATOM 664 O O . LEU A 1 82 ? -1.703 -13.291 -4.901 1.00 82.62 82 LEU A O 1
ATOM 668 N N . VAL A 1 83 ? -2.916 -14.679 -3.624 1.00 76.38 83 VAL A N 1
ATOM 669 C CA . VAL A 1 83 ? -2.379 -15.912 -4.214 1.00 76.38 83 VAL A CA 1
ATOM 670 C C . VAL A 1 83 ? -2.694 -15.982 -5.710 1.00 76.38 83 VAL A C 1
ATOM 672 O O . VAL A 1 83 ? -1.803 -16.272 -6.504 1.00 76.38 83 VAL A O 1
ATOM 675 N N . VAL A 1 84 ? -3.926 -15.652 -6.114 1.00 83.12 84 VAL A N 1
ATOM 676 C CA . VAL A 1 84 ? -4.307 -15.606 -7.537 1.00 83.12 84 VAL A CA 1
ATOM 677 C C . VAL A 1 84 ? -3.524 -14.527 -8.289 1.00 83.12 84 VAL A C 1
ATOM 679 O O . VAL A 1 84 ? -3.043 -14.779 -9.391 1.00 83.12 84 VAL A O 1
ATOM 682 N N . ALA A 1 85 ? -3.351 -13.344 -7.699 1.00 82.75 85 ALA A N 1
ATOM 683 C CA . ALA A 1 85 ? -2.604 -12.246 -8.308 1.00 82.75 85 ALA A CA 1
ATOM 684 C C . ALA A 1 85 ? -1.116 -12.585 -8.482 1.00 82.75 85 ALA A C 1
ATOM 686 O O . ALA A 1 85 ? -0.551 -12.324 -9.541 1.00 82.75 85 ALA A O 1
ATOM 687 N N . LEU A 1 86 ? -0.494 -13.212 -7.479 1.00 82.88 86 LEU A N 1
ATOM 688 C CA . LEU A 1 86 ? 0.888 -13.689 -7.560 1.00 82.88 86 LEU A CA 1
ATOM 689 C C . LEU A 1 86 ? 1.042 -14.777 -8.626 1.00 82.88 86 LEU A C 1
ATOM 691 O O . LEU A 1 86 ? 2.012 -14.761 -9.376 1.00 82.88 86 LEU A O 1
ATOM 695 N N . PHE A 1 87 ? 0.072 -15.686 -8.738 1.00 80.62 87 PHE A N 1
ATOM 696 C CA . PHE A 1 87 ? 0.080 -16.711 -9.779 1.00 80.62 87 PHE A CA 1
ATOM 697 C C . PHE A 1 87 ? -0.075 -16.111 -11.185 1.00 80.62 87 PHE A C 1
ATOM 699 O O . PHE A 1 87 ? 0.634 -16.505 -12.107 1.00 80.62 87 PHE A O 1
ATOM 706 N N . ALA A 1 88 ? -0.949 -15.115 -11.353 1.00 83.44 88 ALA A N 1
ATOM 707 C CA . ALA A 1 88 ? -1.099 -14.396 -12.616 1.00 83.44 88 ALA A CA 1
ATOM 708 C C . ALA A 1 88 ? 0.175 -13.624 -12.991 1.00 83.44 88 ALA A C 1
ATOM 710 O O . ALA A 1 88 ? 0.623 -13.714 -14.131 1.00 83.44 88 ALA A O 1
ATOM 711 N N . LEU A 1 89 ? 0.794 -12.925 -12.032 1.00 81.88 89 LEU A N 1
ATOM 712 C CA . LEU A 1 89 ? 2.086 -12.262 -12.231 1.00 81.88 89 LEU A CA 1
ATOM 713 C C . LEU A 1 89 ? 3.165 -13.256 -12.653 1.00 81.88 89 LEU A C 1
ATOM 715 O O . LEU A 1 89 ? 3.904 -12.984 -13.588 1.00 81.88 89 LEU A O 1
ATOM 719 N N . TRP A 1 90 ? 3.215 -14.422 -12.014 1.00 75.69 90 TRP A N 1
ATOM 720 C CA . TRP A 1 90 ? 4.158 -15.475 -12.372 1.00 75.69 90 TRP A CA 1
ATOM 721 C C . TRP A 1 90 ? 3.951 -16.001 -13.801 1.00 75.69 90 TRP A C 1
ATOM 723 O O . TRP A 1 90 ? 4.920 -16.219 -14.526 1.00 75.69 90 TRP A O 1
ATOM 733 N N . LEU A 1 91 ? 2.699 -16.168 -14.242 1.00 80.06 91 LEU A N 1
ATOM 734 C CA . LEU A 1 91 ? 2.402 -16.544 -15.628 1.00 80.06 91 LEU A CA 1
ATOM 735 C C . LEU A 1 91 ? 2.853 -15.464 -16.617 1.00 80.06 91 LEU A C 1
ATOM 737 O O . LEU A 1 91 ? 3.440 -15.795 -17.644 1.00 80.06 91 LEU A O 1
ATOM 741 N N . ILE A 1 92 ? 2.603 -14.191 -16.302 1.00 79.25 92 ILE A N 1
ATOM 742 C CA . ILE A 1 92 ? 3.015 -13.044 -17.122 1.00 79.25 92 ILE A CA 1
ATOM 743 C C . ILE A 1 92 ? 4.547 -12.966 -17.205 1.00 79.25 92 ILE A C 1
ATOM 745 O O . ILE A 1 92 ? 5.081 -12.804 -18.3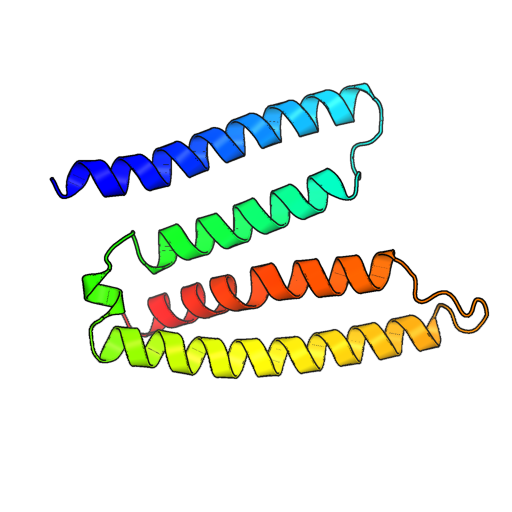03 1.00 79.25 92 ILE A O 1
ATOM 749 N N . ASP A 1 93 ? 5.245 -13.154 -16.081 1.00 74.25 93 ASP A N 1
ATOM 750 C CA . ASP A 1 93 ? 6.711 -13.226 -16.008 1.00 74.25 93 ASP A CA 1
ATOM 751 C C . ASP A 1 93 ? 7.252 -14.299 -16.940 1.00 74.25 93 ASP A C 1
ATOM 753 O O . ASP A 1 93 ? 8.040 -14.020 -17.842 1.00 74.25 93 ASP A O 1
ATOM 757 N N . ARG A 1 94 ? 6.723 -15.516 -16.809 1.00 71.44 94 ARG A N 1
ATOM 758 C CA . ARG A 1 94 ? 7.152 -16.652 -17.617 1.00 71.44 94 ARG A CA 1
ATOM 759 C C . ARG A 1 94 ? 6.882 -16.452 -19.109 1.00 71.44 94 ARG A C 1
ATOM 761 O O . ARG A 1 94 ? 7.650 -16.943 -19.932 1.00 71.44 94 ARG A O 1
ATOM 768 N N . HIS A 1 95 ? 5.812 -15.744 -19.469 1.00 72.31 95 HIS A N 1
ATOM 769 C CA . HIS A 1 95 ? 5.445 -15.521 -20.866 1.00 72.31 95 HIS A CA 1
ATOM 770 C C . HIS A 1 95 ? 6.230 -14.378 -21.529 1.00 72.31 95 HIS A C 1
ATOM 772 O O . HIS A 1 95 ? 6.495 -14.452 -22.730 1.00 72.31 95 HIS A O 1
ATOM 778 N N . LEU A 1 96 ? 6.598 -13.337 -20.771 1.00 68.88 96 LEU A N 1
ATOM 779 C CA . LEU A 1 96 ? 7.311 -12.155 -21.272 1.00 68.88 96 LEU A CA 1
ATOM 780 C C . LEU A 1 96 ? 8.838 -12.277 -21.156 1.00 68.88 96 LEU A C 1
ATOM 782 O O . LEU A 1 96 ? 9.549 -11.877 -22.075 1.00 68.88 96 LEU A O 1
ATOM 786 N N . TYR A 1 97 ? 9.349 -12.860 -20.070 1.00 66.12 97 TYR A N 1
ATOM 787 C CA . TYR A 1 97 ? 10.781 -12.901 -19.736 1.00 66.12 97 TYR A CA 1
ATOM 788 C C . TYR A 1 97 ? 11.431 -14.263 -19.999 1.00 66.12 97 TYR A C 1
ATOM 790 O O . TYR A 1 97 ? 12.502 -14.562 -19.478 1.00 66.12 97 TYR A O 1
ATOM 798 N N . ASN A 1 98 ? 10.838 -15.067 -20.888 1.00 59.00 98 ASN A N 1
ATOM 799 C CA . ASN A 1 98 ? 11.226 -16.441 -21.250 1.00 59.00 98 ASN A CA 1
ATOM 800 C C . ASN A 1 98 ? 12.684 -16.619 -21.772 1.00 59.00 98 ASN A C 1
ATOM 802 O O . ASN A 1 98 ? 13.041 -17.688 -22.259 1.00 59.00 98 ASN A O 1
ATOM 806 N N . ARG A 1 99 ? 13.528 -15.577 -21.735 1.00 53.78 99 ARG A N 1
ATOM 807 C CA . ARG A 1 99 ? 14.902 -15.547 -22.263 1.00 53.78 99 ARG A CA 1
ATOM 808 C C . ARG A 1 99 ? 15.986 -15.083 -21.291 1.00 53.78 99 ARG A C 1
ATOM 810 O O . ARG A 1 99 ? 17.158 -15.283 -21.592 1.00 53.78 99 ARG A O 1
ATOM 817 N N . THR A 1 100 ? 15.641 -14.523 -20.141 1.00 55.81 100 THR A N 1
ATOM 818 C CA . THR A 1 100 ? 16.619 -14.102 -19.133 1.00 55.81 100 THR A CA 1
ATOM 819 C C . THR A 1 100 ? 16.158 -14.689 -17.815 1.00 55.81 100 THR A C 1
ATOM 821 O O . THR A 1 100 ? 15.146 -14.254 -17.287 1.00 55.81 100 THR A O 1
ATOM 824 N N . ASN A 1 101 ? 16.868 -15.690 -17.293 1.00 54.91 101 ASN A N 1
ATOM 825 C CA . ASN A 1 101 ? 16.582 -16.403 -16.032 1.00 54.91 101 ASN A CA 1
ATOM 826 C C . ASN A 1 101 ? 16.601 -15.504 -14.768 1.00 54.91 101 ASN A C 1
ATOM 828 O O . ASN A 1 101 ? 16.695 -15.985 -13.642 1.00 54.91 101 ASN A O 1
ATOM 832 N N . GLU A 1 102 ? 16.547 -14.194 -14.956 1.00 57.50 102 GLU A N 1
ATOM 833 C CA . GLU A 1 102 ? 16.389 -13.181 -13.942 1.00 57.50 102 GLU A CA 1
ATOM 834 C C . GLU A 1 102 ? 14.887 -12.976 -13.778 1.00 57.50 102 GLU A C 1
ATOM 836 O O . GLU A 1 102 ? 14.255 -12.319 -14.604 1.00 57.50 102 GLU A O 1
ATOM 841 N N . PHE A 1 103 ? 14.304 -13.555 -12.724 1.00 53.56 103 PHE A N 1
ATOM 842 C CA . PHE A 1 103 ? 13.019 -13.074 -12.216 1.00 53.56 103 PHE A CA 1
ATOM 843 C C . PHE A 1 103 ? 13.134 -11.554 -12.118 1.00 53.56 103 PHE A C 1
ATOM 845 O O . PHE A 1 103 ? 13.925 -11.045 -11.316 1.00 53.56 103 PHE A O 1
ATOM 852 N N . GLY A 1 104 ? 12.421 -10.829 -12.978 1.00 58.16 104 GLY A N 1
ATOM 853 C CA . GLY A 1 104 ? 12.592 -9.391 -13.072 1.00 58.16 104 GLY A CA 1
ATOM 854 C C . GLY A 1 104 ? 12.277 -8.778 -11.714 1.00 58.16 1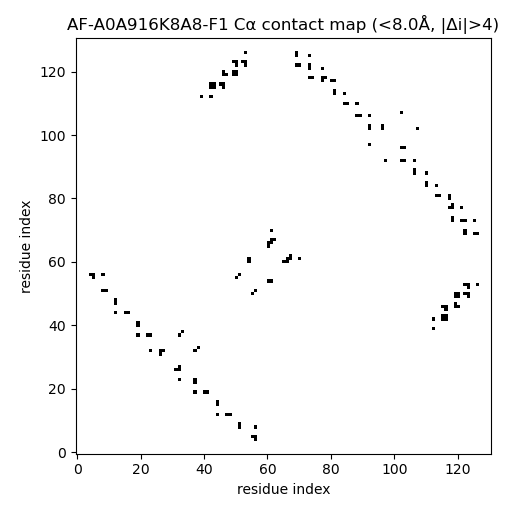04 GLY A C 1
ATOM 855 O O . GLY A 1 104 ? 11.172 -8.961 -11.196 1.00 58.16 104 GLY A O 1
ATOM 856 N N . ASN A 1 105 ? 13.219 -8.022 -11.137 1.00 65.94 105 ASN A N 1
ATOM 857 C CA . ASN A 1 105 ? 12.999 -7.249 -9.905 1.00 65.94 105 ASN A CA 1
ATOM 858 C C . ASN A 1 105 ? 11.687 -6.430 -9.963 1.00 65.94 105 ASN A C 1
ATOM 860 O O . ASN A 1 105 ? 11.089 -6.135 -8.932 1.00 65.94 105 ASN A O 1
ATOM 864 N N . GLU A 1 106 ? 11.212 -6.106 -11.168 1.00 71.44 106 GLU A N 1
ATOM 865 C CA . GLU A 1 106 ? 9.937 -5.439 -11.442 1.00 71.44 106 GLU A CA 1
ATOM 866 C C . GLU A 1 106 ? 8.689 -6.254 -11.067 1.00 71.44 106 GLU A C 1
ATOM 868 O O . GLU A 1 106 ? 7.727 -5.700 -10.529 1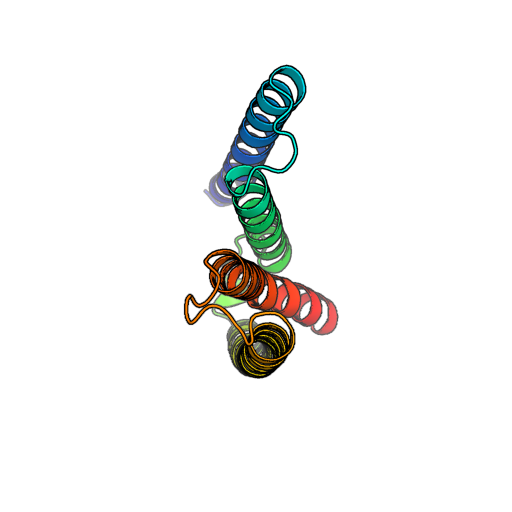.00 71.44 106 GLU A O 1
ATOM 873 N N . MET A 1 107 ? 8.672 -7.567 -11.310 1.00 75.19 107 MET A N 1
ATOM 874 C CA . MET A 1 107 ? 7.487 -8.396 -11.049 1.00 75.19 107 MET A CA 1
ATOM 875 C C . MET A 1 107 ? 7.329 -8.680 -9.561 1.00 75.19 107 MET A C 1
ATOM 877 O O . MET A 1 107 ? 6.226 -8.588 -9.019 1.00 75.19 107 MET A O 1
ATOM 881 N N . LEU A 1 108 ? 8.451 -8.938 -8.885 1.00 74.94 108 LEU A N 1
ATOM 882 C CA . LEU A 1 108 ? 8.512 -9.051 -7.429 1.00 74.94 108 LEU A CA 1
ATOM 883 C C . LEU A 1 108 ? 8.061 -7.748 -6.761 1.00 74.94 108 LEU A C 1
ATOM 885 O O . LEU A 1 108 ? 7.235 -7.779 -5.848 1.00 74.94 108 LEU A O 1
ATOM 889 N N . PHE A 1 109 ? 8.541 -6.604 -7.258 1.00 76.50 109 PHE A N 1
ATOM 890 C CA . PHE A 1 109 ? 8.117 -5.287 -6.787 1.00 76.50 109 PHE A CA 1
ATOM 891 C C . PHE A 1 109 ? 6.607 -5.072 -6.976 1.00 76.50 109 PHE A C 1
ATOM 893 O O . PHE A 1 109 ? 5.916 -4.649 -6.051 1.00 76.50 109 PHE A O 1
ATOM 900 N N . THR A 1 110 ? 6.066 -5.452 -8.134 1.00 78.12 110 THR A N 1
ATOM 901 C CA . THR A 1 110 ? 4.628 -5.342 -8.419 1.00 78.12 110 THR A CA 1
ATOM 902 C C . THR A 1 110 ? 3.792 -6.230 -7.492 1.00 78.12 110 THR A C 1
ATOM 904 O O . THR A 1 110 ? 2.815 -5.765 -6.903 1.00 78.12 110 THR A O 1
ATOM 907 N N . GLY A 1 111 ? 4.189 -7.492 -7.296 1.00 82.12 111 GLY A N 1
ATOM 908 C CA . GLY A 1 111 ? 3.524 -8.408 -6.364 1.00 82.12 111 GLY A CA 1
ATOM 909 C C . GLY A 1 111 ? 3.558 -7.904 -4.920 1.00 82.12 111 GLY A C 1
ATOM 910 O O . GLY A 1 111 ? 2.549 -7.970 -4.211 1.00 82.12 111 GLY A O 1
ATOM 911 N N . PHE A 1 112 ? 4.684 -7.320 -4.506 1.00 79.56 112 PHE A N 1
ATOM 912 C CA . PHE A 1 112 ? 4.819 -6.677 -3.204 1.00 79.56 112 PHE A CA 1
ATOM 913 C C . PHE A 1 112 ? 3.843 -5.501 -3.045 1.00 79.56 112 PHE A C 1
ATOM 915 O O . PHE A 1 112 ? 3.088 -5.466 -2.070 1.00 79.56 112 PHE A O 1
ATOM 922 N N . CYS A 1 113 ? 3.761 -4.595 -4.024 1.00 80.38 113 CYS A N 1
ATOM 923 C CA . CYS A 1 113 ? 2.806 -3.484 -4.001 1.00 80.38 113 CYS A CA 1
ATOM 924 C C . CYS A 1 113 ? 1.344 -3.956 -3.924 1.00 80.38 113 CYS A C 1
ATOM 926 O O . CYS A 1 113 ? 0.554 -3.419 -3.144 1.00 80.38 113 CYS A O 1
ATOM 928 N N . ILE A 1 114 ? 0.987 -4.993 -4.687 1.00 81.31 114 ILE A N 1
ATOM 929 C CA . ILE A 1 114 ? -0.355 -5.588 -4.670 1.00 81.31 114 ILE A CA 1
ATOM 930 C C . ILE A 1 114 ? -0.695 -6.143 -3.279 1.00 81.31 114 ILE A C 1
ATOM 932 O O . ILE A 1 114 ? -1.802 -5.917 -2.779 1.00 81.31 114 ILE A O 1
ATOM 936 N N . SER A 1 115 ? 0.258 -6.812 -2.622 1.00 81.38 115 SER A N 1
ATOM 937 C CA . SER A 1 115 ? 0.067 -7.367 -1.275 1.00 81.38 115 SER A CA 1
ATOM 938 C C . SER A 1 115 ? -0.289 -6.307 -0.230 1.00 81.38 115 SER A C 1
ATOM 940 O O . SER A 1 115 ? -1.150 -6.545 0.621 1.00 81.38 115 SER A O 1
ATOM 942 N N . LEU A 1 116 ? 0.305 -5.116 -0.339 1.00 77.69 116 LEU A N 1
ATOM 943 C CA . LEU A 1 116 ? 0.097 -4.018 0.603 1.00 77.69 116 LEU A CA 1
ATOM 944 C C . LEU A 1 116 ? -1.278 -3.353 0.455 1.00 77.69 116 LEU A C 1
ATOM 946 O O . LEU A 1 116 ? -1.827 -2.882 1.448 1.00 77.69 116 LEU A O 1
ATOM 950 N N . ILE A 1 117 ? -1.859 -3.331 -0.751 1.00 79.94 117 ILE A N 1
ATOM 951 C CA . ILE A 1 117 ? -3.152 -2.671 -1.019 1.00 79.94 117 ILE A CA 1
ATOM 952 C C . ILE A 1 117 ? -4.343 -3.616 -0.852 1.00 79.94 117 ILE A C 1
ATOM 954 O O . ILE A 1 117 ? -5.402 -3.187 -0.393 1.00 79.94 117 ILE A O 1
ATOM 958 N N . ILE A 1 118 ? -4.199 -4.894 -1.207 1.00 81.38 118 ILE A N 1
ATOM 959 C CA . ILE A 1 118 ? -5.326 -5.838 -1.267 1.00 81.38 118 ILE A CA 1
ATOM 960 C C . ILE A 1 118 ? -6.056 -5.964 0.078 1.00 81.38 118 ILE A C 1
ATOM 962 O O . ILE A 1 118 ? -7.287 -5.931 0.128 1.00 81.38 118 ILE A O 1
ATOM 966 N N . LEU A 1 119 ? -5.307 -6.077 1.175 1.00 76.00 119 LEU A N 1
ATOM 967 C CA . LEU A 1 119 ? -5.876 -6.229 2.511 1.00 76.00 119 LEU A CA 1
ATOM 968 C C . LEU A 1 119 ? -6.638 -4.975 2.977 1.00 76.00 119 LEU A C 1
ATOM 970 O O . LEU A 1 119 ? -7.815 -5.107 3.327 1.00 76.00 119 LEU A O 1
ATOM 974 N N . PRO A 1 120 ? -6.048 -3.763 2.970 1.00 73.75 120 PRO A N 1
ATOM 975 C CA . PRO A 1 120 ? -6.768 -2.569 3.400 1.00 73.75 120 PRO A CA 1
ATOM 976 C C . PRO A 1 120 ? -7.906 -2.170 2.452 1.00 73.75 120 PRO A C 1
ATOM 978 O O . PRO A 1 120 ? -8.944 -1.708 2.923 1.00 73.75 120 PRO A O 1
ATOM 981 N N . ALA A 1 121 ? -7.777 -2.417 1.144 1.00 75.81 121 ALA A N 1
ATOM 982 C CA . ALA A 1 121 ? -8.857 -2.187 0.186 1.00 75.81 121 ALA A CA 1
ATOM 983 C C . ALA A 1 121 ? -10.063 -3.089 0.459 1.00 7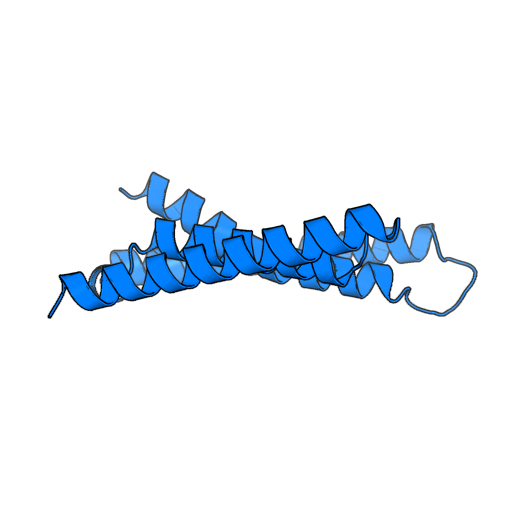5.81 121 ALA A C 1
ATOM 985 O O . ALA A 1 121 ? -11.204 -2.622 0.497 1.00 75.81 121 ALA A O 1
ATOM 986 N N . TYR A 1 122 ? -9.826 -4.380 0.701 1.00 74.69 122 TYR A N 1
ATOM 987 C CA . TYR A 1 122 ? -10.917 -5.306 0.964 1.00 74.69 122 TYR A CA 1
ATOM 988 C C . TYR A 1 122 ? -11.565 -5.061 2.335 1.00 74.69 122 TYR A C 1
ATOM 990 O O . TYR A 1 122 ? -12.789 -5.110 2.455 1.00 74.69 122 TYR A O 1
ATOM 998 N N . GLN A 1 123 ? -10.771 -4.713 3.353 1.00 72.62 123 GLN A N 1
ATOM 999 C CA . GLN A 1 123 ? -11.282 -4.280 4.658 1.00 72.62 123 GLN A CA 1
ATOM 1000 C C . GLN A 1 123 ? -12.201 -3.060 4.550 1.00 72.62 123 GLN A C 1
ATOM 1002 O O . GLN A 1 123 ? -13.276 -3.051 5.155 1.00 72.62 123 GLN A O 1
ATOM 1007 N N . PHE A 1 124 ? -11.828 -2.074 3.733 1.00 71.56 124 PHE A N 1
ATOM 1008 C CA . PHE A 1 124 ? -12.654 -0.898 3.480 1.00 71.56 124 PHE A CA 1
ATOM 1009 C C . PHE A 1 124 ? -14.006 -1.265 2.857 1.00 71.56 124 PHE A C 1
ATOM 1011 O O . PHE A 1 124 ? -15.051 -0.879 3.386 1.00 71.56 124 PHE A O 1
ATOM 1018 N N . ILE A 1 125 ? -14.010 -2.080 1.796 1.00 74.31 125 ILE A N 1
ATOM 1019 C CA . ILE A 1 125 ? -15.246 -2.533 1.132 1.00 74.31 125 ILE A CA 1
ATOM 1020 C C . ILE A 1 125 ? -16.157 -3.277 2.115 1.00 74.31 125 ILE A C 1
ATOM 1022 O O . ILE A 1 125 ? -17.364 -3.035 2.155 1.00 74.31 125 ILE A O 1
ATOM 1026 N N . LEU A 1 126 ? -15.584 -4.171 2.923 1.00 71.56 126 LEU A N 1
ATOM 1027 C CA . LEU A 1 126 ? -16.353 -4.988 3.853 1.00 71.56 126 LEU A CA 1
ATOM 1028 C C . LEU A 1 126 ? -16.954 -4.144 4.984 1.00 71.56 126 LEU A C 1
ATOM 1030 O O . LEU A 1 126 ? -18.136 -4.291 5.284 1.00 71.56 126 LEU A O 1
ATOM 1034 N N . SER A 1 127 ? -16.188 -3.211 5.556 1.00 67.12 127 SER A N 1
ATOM 1035 C CA . SER A 1 127 ? -16.685 -2.305 6.602 1.00 67.12 127 SER A CA 1
ATOM 1036 C C . SER A 1 127 ? -17.870 -1.450 6.151 1.00 67.12 127 SER A C 1
ATOM 1038 O O . SER A 1 127 ? -18.789 -1.219 6.930 1.00 67.12 127 SER A O 1
ATOM 1040 N N . LYS A 1 128 ? -17.894 -1.035 4.878 1.00 66.31 128 LYS A N 1
ATOM 1041 C CA . LYS A 1 128 ? -18.993 -0.252 4.301 1.00 66.31 128 LYS A CA 1
ATOM 1042 C C . LYS A 1 128 ? -20.251 -1.088 4.048 1.00 66.31 128 LYS A C 1
ATOM 1044 O O . LYS A 1 128 ? -21.327 -0.528 3.904 1.00 66.31 128 LYS A O 1
ATOM 1049 N N . ARG A 1 129 ? -20.118 -2.415 3.964 1.00 63.62 129 ARG A N 1
ATOM 1050 C CA . ARG A 1 129 ? -21.233 -3.346 3.736 1.00 63.62 129 ARG A CA 1
ATOM 1051 C C . ARG A 1 129 ? -21.924 -3.787 5.028 1.00 63.62 129 ARG A C 1
ATOM 1053 O O . ARG A 1 129 ? -23.083 -4.176 4.980 1.00 63.62 129 ARG A O 1
ATOM 1060 N N . TYR A 1 130 ? -21.197 -3.786 6.143 1.00 60.19 130 TYR A N 1
ATOM 1061 C CA . TYR A 1 130 ? -21.680 -4.236 7.454 1.00 60.19 130 TYR A CA 1
ATOM 1062 C C . TYR A 1 130 ? -22.126 -3.098 8.383 1.00 60.19 130 TYR A C 1
ATOM 1064 O O . TYR A 1 130 ? -22.579 -3.374 9.490 1.00 60.19 130 TYR A O 1
ATOM 1072 N N . ARG A 1 131 ? -21.976 -1.844 7.952 1.00 53.44 131 ARG A N 1
ATOM 1073 C CA . ARG A 1 131 ? -22.431 -0.650 8.665 1.00 53.44 131 ARG A CA 1
ATOM 1074 C C . ARG A 1 131 ? -23.691 -0.101 8.018 1.00 53.44 131 ARG A C 1
ATOM 1076 O O . ARG A 1 131 ? -24.533 0.413 8.781 1.00 53.44 131 ARG A O 1
#

Radius of gyration: 18.08 Å; Cα contacts (8 Å, |Δi|>4): 85; chains: 1; bounding box: 39×35×48 Å

pLDDT: mean 72.99, std 9.44, range [44.16, 86.5]